Protein AF-A0AAV1FAH3-F1 (afdb_monomer)

pLDDT: mean 78.97, std 14.09, range [37.19, 95.19]

Secondary structure (DSSP, 8-state):
---EEEEEETTEEEEEEEEEEEETTEEEEEEEEGGGGGS---TT--EEEES-EEEEETTEEEEE--TT-EEEEPPEEEEEEEEEEEES-S------S-TTEEEEEETTS-EEEEEHHHHGGGHHHHTTSSSEEEEEEEETTEEEEEEE-

Structure (mmCIF, N/CA/C/O backbone):
data_AF-A0AAV1FAH3-F1
#
_entry.id   AF-A0AAV1FAH3-F1
#
loop_
_atom_site.group_PDB
_atom_site.id
_atom_site.type_symbol
_atom_site.label_atom_id
_atom_site.label_alt_id
_atom_site.label_comp_id
_atom_site.label_asym_id
_atom_site.label_entity_id
_atom_site.label_seq_id
_atom_site.pdbx_PDB_ins_code
_atom_site.Cartn_x
_atom_site.Cartn_y
_atom_site.Cartn_z
_atom_site.occupancy
_atom_site.B_iso_or_equiv
_atom_site.auth_seq_id
_atom_site.auth_comp_id
_atom_site.auth_asym_id
_atom_site.auth_atom_id
_atom_site.pdbx_PDB_model_num
ATOM 1 N N . MET A 1 1 ? 2.483 -10.775 0.126 1.00 41.34 1 MET A N 1
ATOM 2 C CA . MET A 1 1 ? 3.919 -10.455 0.291 1.00 41.34 1 MET A CA 1
ATOM 3 C C . MET A 1 1 ? 4.442 -9.840 -1.003 1.00 41.34 1 MET A C 1
ATOM 5 O O . MET A 1 1 ? 4.301 -10.469 -2.042 1.00 41.34 1 MET A O 1
ATOM 9 N N . SER A 1 2 ? 4.983 -8.617 -0.972 1.00 58.22 2 SER A N 1
ATOM 10 C CA . SER A 1 2 ? 5.732 -8.039 -2.103 1.00 58.22 2 SER A CA 1
ATOM 11 C C . SER A 1 2 ? 7.213 -8.097 -1.748 1.00 58.22 2 SER A C 1
ATOM 13 O O . SER A 1 2 ? 7.618 -7.494 -0.758 1.00 58.22 2 SER A O 1
ATOM 15 N N . ALA A 1 3 ? 7.989 -8.856 -2.519 1.00 75.75 3 ALA A N 1
ATOM 16 C CA . ALA A 1 3 ? 9.421 -9.036 -2.313 1.00 75.75 3 ALA A CA 1
ATOM 17 C C . ALA A 1 3 ? 10.216 -8.298 -3.397 1.00 75.75 3 ALA A C 1
ATOM 19 O O . ALA A 1 3 ? 9.773 -8.192 -4.545 1.00 75.75 3 ALA A O 1
ATOM 20 N N . VAL A 1 4 ? 11.398 -7.802 -3.028 1.00 79.88 4 VAL A N 1
ATOM 21 C CA . VAL A 1 4 ? 12.367 -7.255 -3.982 1.00 79.88 4 VAL A CA 1
ATOM 22 C C . VAL A 1 4 ? 13.144 -8.420 -4.585 1.00 79.88 4 VAL A C 1
ATOM 24 O O . VAL A 1 4 ? 13.803 -9.177 -3.878 1.00 79.88 4 VAL A O 1
ATOM 27 N N . ILE A 1 5 ? 13.054 -8.568 -5.900 1.00 84.12 5 ILE A N 1
ATOM 28 C CA . ILE A 1 5 ? 13.703 -9.622 -6.675 1.00 84.12 5 ILE A CA 1
ATOM 29 C C . ILE A 1 5 ? 14.929 -9.020 -7.358 1.00 84.12 5 ILE A C 1
ATOM 31 O O . ILE A 1 5 ? 14.850 -7.944 -7.948 1.00 84.12 5 ILE A O 1
ATOM 35 N N . LYS A 1 6 ? 16.069 -9.714 -7.322 1.00 81.12 6 LYS A N 1
ATOM 36 C CA . LYS A 1 6 ? 17.228 -9.357 -8.151 1.00 81.12 6 LYS A CA 1
ATOM 37 C C . LYS A 1 6 ? 17.033 -9.926 -9.556 1.00 81.12 6 LYS A C 1
ATOM 39 O O . LYS A 1 6 ? 16.970 -11.138 -9.731 1.00 81.12 6 LYS A O 1
ATOM 44 N N . MET A 1 7 ? 16.947 -9.053 -10.548 1.00 79.50 7 MET A N 1
ATOM 45 C CA . MET A 1 7 ? 16.839 -9.388 -11.967 1.00 79.50 7 MET A CA 1
ATOM 46 C C . MET A 1 7 ? 18.168 -9.112 -12.660 1.00 79.50 7 MET A C 1
ATOM 48 O O . MET A 1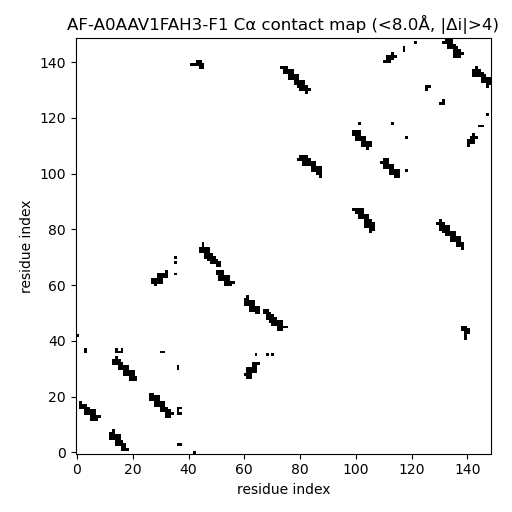 7 ? 18.656 -7.989 -12.617 1.00 79.50 7 MET A O 1
ATOM 52 N N . VAL A 1 8 ? 18.752 -10.107 -13.327 1.00 79.31 8 VAL A N 1
ATOM 53 C CA . VAL A 1 8 ? 19.983 -9.905 -14.104 1.00 79.31 8 VAL A CA 1
ATOM 54 C C . VAL A 1 8 ? 19.616 -9.497 -15.525 1.00 79.31 8 V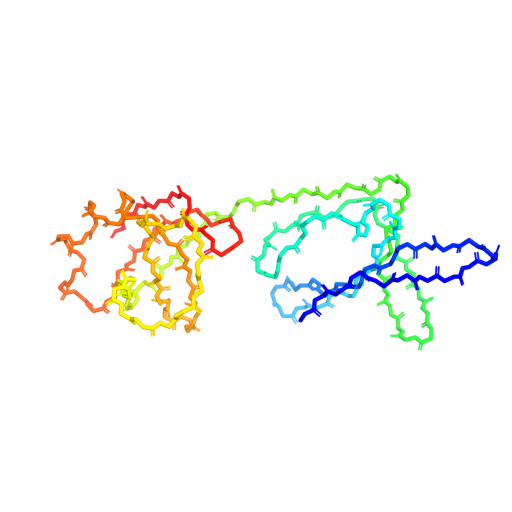AL A C 1
ATOM 56 O O . VAL A 1 8 ? 19.010 -10.272 -16.262 1.00 79.31 8 VAL A O 1
ATOM 59 N N . LEU A 1 9 ? 19.997 -8.287 -15.926 1.00 73.44 9 LEU A N 1
ATOM 60 C CA . LEU A 1 9 ? 19.834 -7.792 -17.288 1.00 73.44 9 LEU A CA 1
ATOM 61 C C . LEU A 1 9 ? 21.205 -7.385 -17.829 1.00 73.44 9 LEU A C 1
ATOM 63 O O . LEU A 1 9 ? 21.894 -6.572 -17.226 1.00 73.44 9 LEU A O 1
ATOM 67 N N . ARG A 1 10 ? 21.613 -7.948 -18.974 1.00 73.31 10 ARG A N 1
ATOM 68 C CA . ARG A 1 10 ? 22.883 -7.605 -19.653 1.00 73.31 10 ARG A CA 1
ATOM 69 C C . ARG A 1 10 ? 24.109 -7.597 -18.715 1.00 73.31 10 ARG A C 1
ATOM 71 O O . ARG A 1 10 ? 24.940 -6.704 -18.799 1.00 73.31 10 ARG A O 1
ATOM 78 N N . LYS A 1 11 ? 24.231 -8.628 -17.867 1.00 78.12 11 LYS A N 1
ATOM 79 C CA . LYS A 1 11 ? 25.306 -8.825 -16.865 1.00 78.12 11 LYS A CA 1
ATOM 80 C C . LYS A 1 11 ? 25.255 -7.904 -15.638 1.00 78.12 11 LYS A C 1
ATOM 82 O O . LYS A 1 11 ? 26.120 -8.020 -14.778 1.00 78.12 11 LYS A O 1
ATOM 87 N N . GLU A 1 12 ? 24.238 -7.059 -15.511 1.00 81.88 12 GLU A N 1
ATOM 88 C CA . GLU A 1 12 ? 24.035 -6.199 -14.344 1.00 81.88 12 GLU A CA 1
ATOM 89 C C . GLU A 1 12 ? 22.825 -6.691 -13.537 1.00 81.88 12 GLU A C 1
ATOM 91 O O . GLU A 1 12 ? 21.760 -6.965 -14.096 1.00 81.88 12 GLU A O 1
ATOM 96 N N . ALA A 1 13 ? 22.980 -6.840 -12.220 1.00 83.38 13 ALA A N 1
ATOM 97 C CA . ALA A 1 13 ? 21.886 -7.233 -11.336 1.00 83.38 13 ALA A CA 1
ATOM 98 C C . ALA A 1 13 ? 21.117 -5.991 -10.870 1.00 83.38 13 ALA A C 1
ATOM 100 O O . ALA A 1 13 ? 21.676 -5.112 -10.220 1.00 83.38 13 ALA A O 1
ATOM 101 N N . MET A 1 14 ? 19.825 -5.945 -11.178 1.00 87.44 14 MET A N 1
ATOM 102 C CA . MET A 1 14 ? 18.926 -4.836 -10.883 1.00 87.44 14 MET A CA 1
ATOM 103 C C . MET A 1 14 ? 17.821 -5.274 -9.933 1.00 87.44 14 MET A C 1
ATOM 105 O O . MET A 1 14 ? 17.183 -6.298 -10.184 1.00 87.44 14 MET A O 1
ATOM 109 N N . PRO A 1 15 ? 17.532 -4.518 -8.866 1.00 91.06 15 PRO A N 1
ATOM 110 C CA . PRO A 1 15 ? 16.377 -4.808 -8.040 1.00 91.06 15 PRO A CA 1
ATOM 111 C C . PRO A 1 15 ? 15.092 -4.475 -8.812 1.00 91.06 15 PRO A C 1
ATOM 113 O O . PRO A 1 15 ? 14.991 -3.463 -9.512 1.00 91.06 15 PRO A O 1
ATOM 116 N N . LEU A 1 16 ? 14.114 -5.360 -8.678 1.00 90.94 16 LEU A N 1
ATOM 117 C CA . LEU A 1 16 ? 12.775 -5.258 -9.230 1.00 90.94 16 LEU A CA 1
ATOM 118 C C . LEU A 1 16 ? 11.783 -5.596 -8.124 1.00 90.94 16 LEU A C 1
ATOM 120 O O . LEU A 1 16 ? 11.852 -6.667 -7.525 1.00 90.94 16 LEU A O 1
ATOM 124 N N . ARG A 1 17 ? 10.809 -4.725 -7.894 1.00 91.94 17 ARG A N 1
ATOM 125 C CA . ARG A 1 17 ? 9.700 -4.975 -6.978 1.00 91.94 17 ARG A CA 1
ATOM 126 C C . ARG A 1 17 ? 8.388 -4.875 -7.735 1.00 91.94 17 ARG A C 1
ATOM 128 O O . ARG A 1 17 ? 8.112 -3.867 -8.378 1.00 91.94 17 ARG A O 1
ATOM 135 N N . LYS A 1 18 ? 7.571 -5.923 -7.652 1.00 91.12 18 LYS A N 1
ATOM 136 C CA . LYS A 1 18 ? 6.218 -5.928 -8.219 1.00 91.12 18 LYS A CA 1
ATOM 137 C C . LYS A 1 18 ? 5.200 -5.623 -7.127 1.00 91.12 18 LYS A C 1
ATOM 139 O O . LYS A 1 18 ? 5.281 -6.164 -6.019 1.00 91.12 18 LYS A O 1
ATOM 144 N N . LEU A 1 19 ? 4.261 -4.748 -7.454 1.00 90.88 19 LEU A N 1
ATOM 145 C CA . LEU A 1 19 ? 3.193 -4.288 -6.579 1.00 90.88 19 LEU A CA 1
ATOM 146 C C . LEU A 1 19 ? 1.859 -4.369 -7.313 1.00 90.88 19 LEU A C 1
ATOM 148 O O . LEU A 1 19 ? 1.796 -4.246 -8.539 1.00 90.88 19 LEU A O 1
ATOM 152 N N . LEU A 1 20 ? 0.798 -4.559 -6.540 1.00 90.81 20 LEU A N 1
ATOM 153 C CA . LEU A 1 20 ? -0.568 -4.376 -6.996 1.00 90.81 20 LEU A CA 1
ATOM 154 C C . LEU A 1 20 ? -1.113 -3.167 -6.247 1.00 90.81 20 LEU A C 1
ATOM 156 O O . LEU A 1 20 ? -1.149 -3.182 -5.018 1.00 90.81 20 LEU A O 1
ATOM 160 N N . LEU A 1 21 ? -1.460 -2.116 -6.981 1.00 90.75 21 LEU A N 1
ATOM 161 C CA . LEU A 1 21 ? -2.204 -0.999 -6.420 1.00 90.75 21 LEU A CA 1
ATOM 162 C C . LEU A 1 21 ? -3.683 -1.253 -6.648 1.00 90.75 21 LEU A C 1
ATOM 164 O O . LEU A 1 21 ? -4.076 -1.623 -7.755 1.00 90.75 21 LEU A O 1
ATOM 168 N N . GLN A 1 22 ? -4.472 -1.037 -5.608 1.00 90.25 22 GLN A N 1
ATOM 169 C CA . GLN A 1 22 ? -5.918 -1.107 -5.676 1.00 90.25 22 GLN A CA 1
ATOM 170 C C . GLN A 1 22 ? -6.483 0.290 -5.448 1.00 90.25 22 GLN A C 1
ATOM 172 O O . GLN A 1 22 ? -6.063 0.991 -4.529 1.00 90.25 22 GLN A O 1
ATOM 177 N N . GLN A 1 23 ? -7.431 0.675 -6.293 1.00 87.12 23 GLN A N 1
ATOM 178 C CA . GLN A 1 23 ? -8.269 1.845 -6.090 1.00 87.12 23 GLN A CA 1
ATOM 179 C C . GLN A 1 23 ? -9.707 1.435 -6.401 1.00 87.12 23 GLN A C 1
ATOM 181 O O . GLN A 1 23 ? -9.993 0.947 -7.497 1.00 87.12 23 GLN A O 1
ATOM 186 N N . ASP A 1 24 ? -10.590 1.585 -5.417 1.00 87.00 24 ASP A N 1
ATOM 187 C CA . ASP A 1 24 ? -11.967 1.092 -5.461 1.00 87.00 24 ASP A CA 1
ATOM 188 C C . ASP A 1 24 ? -12.013 -0.416 -5.804 1.00 87.00 24 ASP A C 1
ATOM 190 O O . ASP A 1 24 ? -11.472 -1.252 -5.073 1.00 87.00 24 ASP A O 1
ATOM 194 N N . GLN A 1 25 ? -12.619 -0.775 -6.941 1.00 86.94 25 GLN A N 1
ATOM 195 C CA . GLN A 1 25 ? -12.688 -2.148 -7.466 1.00 86.94 25 GLN A CA 1
ATOM 196 C C . GLN A 1 25 ? -11.647 -2.435 -8.561 1.00 86.94 25 GLN A C 1
ATOM 198 O O . GLN A 1 25 ? -11.627 -3.523 -9.141 1.00 86.94 25 GLN A O 1
ATOM 203 N N . SER A 1 26 ? -10.785 -1.466 -8.872 1.00 85.75 26 SER A N 1
ATOM 204 C CA . SER A 1 26 ? -9.791 -1.574 -9.937 1.00 85.75 26 SER A CA 1
ATOM 205 C C . SER A 1 26 ? -8.411 -1.903 -9.385 1.00 85.75 26 SER A C 1
ATOM 207 O O . SER A 1 26 ? -7.967 -1.345 -8.384 1.00 85.75 26 SER A O 1
ATOM 209 N N . ASN A 1 27 ? -7.701 -2.781 -10.093 1.00 90.12 27 ASN A N 1
ATOM 210 C CA . ASN A 1 27 ? -6.347 -3.198 -9.750 1.00 90.12 27 ASN A CA 1
ATOM 211 C C . ASN A 1 27 ? -5.366 -2.826 -10.862 1.00 90.12 27 ASN A C 1
ATO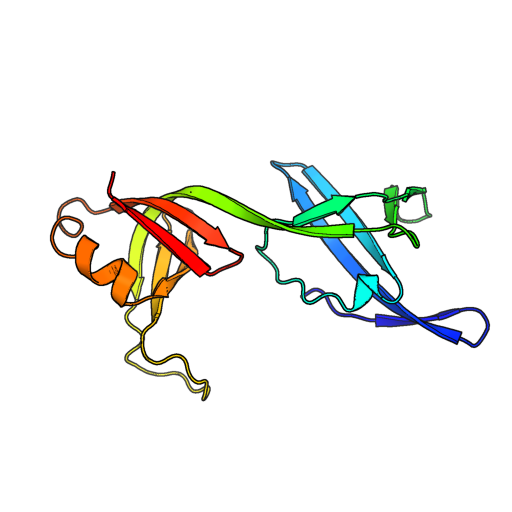M 213 O O . ASN A 1 27 ? -5.617 -3.085 -12.041 1.00 90.12 27 ASN A O 1
ATOM 217 N N . LEU A 1 28 ? -4.211 -2.286 -10.483 1.00 90.31 28 LEU A N 1
ATOM 218 C CA . LEU A 1 28 ? -3.142 -1.897 -11.394 1.00 90.31 28 LEU A CA 1
ATOM 219 C C . LEU A 1 28 ? -1.832 -2.584 -11.006 1.00 90.31 28 LEU A C 1
ATOM 221 O O . LEU A 1 28 ? -1.331 -2.441 -9.890 1.00 90.31 28 LEU A O 1
ATOM 225 N N . LYS A 1 29 ? -1.246 -3.316 -11.957 1.00 92.38 29 LYS A N 1
ATOM 226 C CA . LYS A 1 29 ? 0.071 -3.941 -11.793 1.00 92.38 29 LYS A CA 1
ATOM 227 C C . LYS A 1 29 ? 1.167 -2.898 -11.984 1.00 92.38 29 LYS A C 1
ATOM 229 O O . LYS A 1 29 ? 1.265 -2.285 -13.049 1.00 92.38 29 LYS A O 1
ATOM 234 N N . VAL A 1 30 ? 2.023 -2.756 -10.979 1.00 93.00 30 VAL A N 1
ATOM 235 C CA . VAL A 1 30 ? 3.144 -1.815 -10.977 1.00 93.00 30 VAL A CA 1
ATOM 236 C C . VAL A 1 30 ? 4.468 -2.559 -10.820 1.00 93.00 30 VAL A C 1
ATOM 238 O O . VAL A 1 30 ? 4.593 -3.453 -9.984 1.00 93.00 30 VAL A O 1
ATOM 241 N N . SER A 1 31 ? 5.471 -2.177 -11.609 1.00 93.06 31 SER A N 1
ATOM 242 C CA . SER A 1 31 ? 6.850 -2.655 -11.466 1.00 93.06 31 SER A CA 1
ATOM 243 C C . SER A 1 31 ? 7.781 -1.496 -11.129 1.00 93.06 31 SER A C 1
ATOM 245 O O . SER A 1 31 ? 7.955 -0.581 -11.933 1.00 93.06 31 SER A O 1
ATOM 247 N N . LEU A 1 32 ? 8.402 -1.556 -9.957 1.00 92.94 32 LEU A N 1
ATOM 248 C CA . LEU A 1 32 ? 9.425 -0.618 -9.512 1.00 92.94 32 LEU A CA 1
ATOM 249 C C . LEU A 1 32 ? 10.806 -1.217 -9.769 1.00 92.94 32 LEU A C 1
ATOM 251 O O . LEU A 1 32 ? 11.061 -2.362 -9.402 1.00 92.94 32 LEU A O 1
ATOM 255 N N . TRP A 1 33 ? 11.691 -0.451 -10.389 1.00 91.94 33 TRP A N 1
ATOM 256 C CA . TRP A 1 33 ? 13.053 -0.853 -10.736 1.00 91.94 33 TRP A CA 1
ATOM 257 C C . TRP A 1 33 ? 14.077 -0.039 -9.947 1.00 91.94 33 TRP A C 1
ATOM 259 O O . TRP A 1 33 ? 13.796 1.098 -9.569 1.00 91.94 33 TRP A O 1
ATOM 269 N N . ARG A 1 34 ? 15.276 -0.604 -9.759 1.00 90.38 34 ARG A N 1
ATOM 270 C CA . ARG A 1 34 ? 16.450 0.099 -9.209 1.00 90.38 34 ARG A CA 1
ATOM 271 C C . ARG A 1 34 ? 16.135 0.753 -7.853 1.00 90.38 34 ARG A C 1
ATOM 273 O O . ARG A 1 34 ? 15.643 0.075 -6.953 1.00 90.38 34 ARG A O 1
ATOM 280 N N . GLU A 1 35 ? 16.404 2.041 -7.700 1.00 89.44 35 GLU A N 1
ATOM 281 C CA . GLU A 1 35 ? 16.148 2.829 -6.494 1.00 89.44 35 GLU A CA 1
ATOM 282 C C . GLU A 1 35 ? 14.679 2.792 -6.057 1.00 89.44 35 GLU A C 1
ATOM 284 O O . GLU A 1 35 ? 14.387 2.600 -4.881 1.00 89.44 35 GLU A O 1
ATOM 289 N N . SER A 1 36 ? 13.740 2.836 -7.006 1.00 89.38 36 SER A N 1
ATOM 290 C CA . SER A 1 36 ? 12.310 2.771 -6.682 1.00 89.38 36 SER A CA 1
ATOM 291 C C . SER A 1 36 ? 11.915 1.412 -6.090 1.00 89.38 36 SER A C 1
ATOM 293 O O . SER A 1 36 ? 10.939 1.312 -5.352 1.00 89.38 36 SER A O 1
ATOM 295 N N . ALA A 1 37 ? 12.643 0.337 -6.417 1.00 90.06 37 ALA A N 1
ATOM 296 C CA . ALA A 1 37 ? 12.321 -1.011 -5.953 1.00 90.06 37 ALA A CA 1
ATOM 297 C C . ALA A 1 37 ? 12.605 -1.219 -4.459 1.00 90.06 37 ALA A C 1
ATOM 299 O O . ALA A 1 37 ? 11.977 -2.080 -3.841 1.00 90.06 37 ALA A O 1
ATOM 300 N N . VAL A 1 38 ? 13.549 -0.463 -3.895 1.00 90.00 38 VAL A N 1
ATOM 301 C CA . VAL A 1 38 ? 14.010 -0.619 -2.506 1.00 90.00 38 VAL A CA 1
ATOM 302 C C . VAL A 1 38 ? 13.313 0.325 -1.524 1.00 90.00 38 VAL A C 1
ATOM 304 O O . VAL A 1 38 ? 13.542 0.218 -0.323 1.00 90.00 38 VAL A O 1
ATOM 307 N N . GLU A 1 39 ? 12.421 1.191 -2.010 1.00 89.75 39 GLU A N 1
ATOM 308 C CA . GLU A 1 39 ? 11.586 2.047 -1.166 1.00 89.75 39 GLU A CA 1
ATOM 309 C C . GLU A 1 39 ? 10.775 1.211 -0.152 1.00 89.75 39 GLU A C 1
ATOM 311 O O . GLU A 1 39 ? 10.158 0.198 -0.532 1.00 89.75 39 GLU A O 1
ATOM 316 N N . PRO A 1 40 ? 10.748 1.596 1.142 1.00 86.75 40 PRO A N 1
ATOM 317 C CA . PRO A 1 40 ? 10.121 0.817 2.201 1.00 86.75 40 PRO A CA 1
ATOM 318 C C . PRO A 1 40 ? 8.597 0.965 2.152 1.00 86.75 40 PRO A C 1
ATOM 320 O O . PRO A 1 40 ? 8.002 1.703 2.930 1.00 86.75 40 PRO A O 1
ATOM 323 N N . LEU A 1 41 ? 7.959 0.268 1.215 1.00 86.44 41 LEU A N 1
ATOM 324 C CA . LEU A 1 41 ? 6.503 0.203 1.071 1.00 86.44 41 LEU A CA 1
ATOM 325 C C . LEU A 1 41 ? 5.906 -0.980 1.835 1.00 86.44 41 LEU A C 1
ATOM 327 O O . LEU A 1 41 ? 6.425 -2.100 1.741 1.00 86.44 41 LEU A O 1
ATOM 331 N N . ILE A 1 42 ? 4.793 -0.750 2.527 1.00 83.81 42 ILE A N 1
ATOM 332 C CA . ILE A 1 42 ? 4.057 -1.759 3.300 1.00 83.81 42 ILE A CA 1
ATOM 333 C C . ILE A 1 42 ? 2.653 -1.934 2.704 1.00 83.81 42 ILE A C 1
ATOM 335 O O . ILE A 1 42 ? 2.048 -0.996 2.193 1.00 83.81 42 ILE A O 1
ATOM 339 N N . VAL A 1 43 ? 2.128 -3.162 2.740 1.00 83.00 43 VAL A N 1
ATOM 340 C CA . VAL A 1 43 ? 0.750 -3.439 2.303 1.00 83.00 43 VAL A CA 1
ATOM 341 C C . VAL A 1 43 ? -0.232 -2.698 3.213 1.00 83.00 43 VAL A C 1
ATOM 343 O O . VAL A 1 43 ? -0.106 -2.770 4.434 1.00 83.00 43 VAL A O 1
ATOM 346 N N . GLY A 1 44 ? -1.201 -2.009 2.609 1.00 80.00 44 GLY A N 1
ATOM 347 C CA . GLY A 1 44 ? -2.161 -1.150 3.310 1.00 80.00 44 GLY A CA 1
ATOM 348 C C . GLY A 1 44 ? -1.739 0.321 3.389 1.00 80.00 44 GLY A C 1
ATOM 349 O O . GLY A 1 44 ? -2.524 1.157 3.818 1.00 80.00 44 GLY A O 1
ATOM 350 N N . GLU A 1 45 ? -0.526 0.684 2.954 1.00 83.44 45 GLU A N 1
ATOM 351 C CA . GLU A 1 45 ? -0.165 2.097 2.803 1.00 83.44 45 GLU A CA 1
ATOM 352 C C . GLU A 1 45 ? -0.859 2.719 1.589 1.00 83.44 45 GLU A C 1
ATOM 354 O O . GLU A 1 45 ? -0.810 2.185 0.480 1.00 83.44 45 GLU A O 1
ATOM 359 N N . THR A 1 46 ? -1.447 3.901 1.787 1.00 87.12 46 THR A N 1
ATOM 360 C CA . THR A 1 46 ? -1.872 4.747 0.671 1.00 87.12 46 THR A CA 1
ATOM 361 C C . THR A 1 46 ? -0.652 5.454 0.105 1.00 87.12 46 THR A C 1
ATOM 363 O O . THR A 1 46 ? 0.081 6.139 0.825 1.00 87.12 46 THR A O 1
ATOM 366 N N . VAL A 1 47 ? -0.420 5.292 -1.193 1.00 90.69 47 VAL A N 1
ATOM 367 C CA . VAL A 1 47 ? 0.732 5.877 -1.877 1.00 90.69 47 VAL A CA 1
ATOM 368 C C . VAL A 1 47 ? 0.318 6.545 -3.172 1.00 90.69 47 VAL A C 1
ATOM 370 O O . VAL A 1 47 ? -0.552 6.062 -3.894 1.00 90.69 47 VAL A O 1
ATOM 373 N N . ARG A 1 48 ? 1.001 7.637 -3.500 1.00 91.94 48 ARG A N 1
ATOM 374 C CA . ARG A 1 48 ? 0.908 8.311 -4.787 1.00 91.94 48 ARG A CA 1
ATOM 375 C C . ARG A 1 48 ? 2.190 8.062 -5.568 1.00 91.94 48 ARG A C 1
ATOM 377 O O . ARG A 1 48 ? 3.278 8.434 -5.134 1.00 91.94 48 ARG A O 1
ATOM 384 N N . LEU A 1 49 ? 2.045 7.444 -6.736 1.00 92.94 49 LEU A N 1
ATOM 385 C CA . LEU A 1 49 ? 3.134 7.238 -7.687 1.00 92.94 49 LEU A CA 1
ATOM 386 C C . LEU A 1 49 ? 2.991 8.227 -8.844 1.00 92.94 49 LEU A C 1
ATOM 388 O O . LEU A 1 49 ? 1.911 8.354 -9.420 1.00 92.94 49 LEU A O 1
ATOM 392 N N . THR A 1 50 ? 4.072 8.911 -9.213 1.00 94.19 50 THR A N 1
ATOM 393 C CA . THR A 1 50 ? 4.080 9.847 -10.353 1.00 94.19 50 THR A CA 1
ATOM 394 C C . THR A 1 50 ? 5.211 9.542 -11.330 1.00 94.19 50 THR A C 1
ATOM 396 O O . THR A 1 50 ? 6.149 8.822 -10.994 1.00 94.19 50 THR A O 1
ATOM 399 N N . HIS A 1 51 ? 5.115 10.088 -12.549 1.00 95.19 51 HIS A N 1
ATOM 400 C CA . HIS A 1 51 ? 6.099 9.893 -13.627 1.00 95.19 51 HIS A CA 1
ATOM 401 C C . HIS A 1 51 ? 6.330 8.412 -13.956 1.00 95.19 51 HIS A C 1
ATOM 403 O O . HIS A 1 51 ? 7.456 7.939 -14.121 1.00 95.19 51 HIS A O 1
ATOM 409 N N . MET A 1 52 ? 5.233 7.663 -14.015 1.00 94.25 52 MET A N 1
ATOM 410 C CA . MET A 1 52 ? 5.237 6.249 -14.357 1.00 94.25 52 MET A CA 1
ATOM 411 C C . MET A 1 52 ? 4.969 6.066 -15.850 1.00 94.25 52 MET A C 1
ATOM 413 O O . MET A 1 52 ? 4.233 6.849 -16.454 1.00 94.25 52 MET A O 1
ATOM 417 N N . LYS A 1 53 ? 5.521 5.011 -16.450 1.00 94.38 53 LYS A N 1
ATOM 418 C CA . LYS A 1 53 ? 5.308 4.701 -17.866 1.00 94.38 53 LYS A CA 1
ATOM 419 C C . LYS A 1 53 ? 4.427 3.473 -18.027 1.00 94.38 53 LYS A C 1
ATOM 421 O O . LYS A 1 53 ? 4.737 2.404 -17.507 1.00 94.38 53 LYS A O 1
ATOM 426 N N . LEU A 1 54 ? 3.356 3.617 -18.799 1.00 93.06 54 LEU A N 1
ATOM 427 C CA . LEU A 1 54 ? 2.519 2.497 -19.203 1.00 93.06 54 LEU A CA 1
ATOM 428 C C . LEU A 1 54 ? 3.272 1.618 -20.207 1.00 93.06 54 LEU A C 1
ATOM 430 O O . LEU A 1 54 ? 3.814 2.115 -21.196 1.00 93.06 54 LEU A O 1
ATOM 434 N N . GLN A 1 55 ? 3.298 0.314 -19.964 1.00 90.50 55 GLN A N 1
ATOM 435 C CA . GLN A 1 55 ? 3.930 -0.659 -20.840 1.00 90.50 55 GLN A CA 1
ATOM 436 C C . GLN A 1 55 ? 3.037 -1.891 -20.985 1.00 90.50 55 GLN A C 1
ATOM 438 O O . GLN A 1 55 ? 2.618 -2.502 -20.004 1.00 90.50 55 GLN A O 1
ATOM 443 N N . LYS A 1 56 ? 2.773 -2.285 -22.230 1.00 87.69 56 LYS A N 1
ATOM 444 C CA . LYS A 1 56 ? 2.131 -3.561 -22.540 1.00 87.69 56 LYS A CA 1
ATOM 445 C C . LYS A 1 56 ? 3.213 -4.626 -22.705 1.00 87.69 56 LYS A C 1
ATOM 447 O O . LYS A 1 56 ? 4.188 -4.400 -23.419 1.00 87.69 56 LYS A O 1
ATOM 452 N N . ASN A 1 57 ? 3.057 -5.760 -22.037 1.00 81.12 57 ASN A N 1
ATOM 453 C CA . ASN A 1 57 ? 3.885 -6.946 -22.237 1.00 81.12 57 ASN A CA 1
ATOM 454 C C . ASN A 1 57 ? 2.997 -8.177 -22.485 1.00 81.12 57 ASN A C 1
ATOM 456 O O . ASN A 1 57 ? 1.771 -8.072 -22.528 1.00 81.12 57 ASN A O 1
ATOM 460 N N . GLU A 1 58 ? 3.622 -9.343 -22.642 1.00 78.38 58 GLU A N 1
ATOM 461 C CA . GLU A 1 58 ? 2.938 -10.630 -22.852 1.00 78.38 58 GLU A CA 1
ATOM 462 C C . GLU A 1 58 ? 1.959 -10.992 -21.718 1.00 78.38 58 GLU A C 1
ATOM 464 O O . GLU A 1 58 ? 1.022 -11.753 -21.924 1.00 78.38 58 GLU A O 1
ATOM 469 N N . TYR A 1 59 ? 2.126 -10.393 -20.535 1.00 74.94 59 TYR A N 1
ATOM 470 C CA . TYR A 1 59 ? 1.312 -10.620 -19.336 1.00 74.94 59 TYR A CA 1
ATOM 471 C C . TYR A 1 59 ? 0.261 -9.520 -19.099 1.00 74.94 59 TYR A C 1
ATOM 473 O O . TYR A 1 59 ? -0.347 -9.452 -18.021 1.00 74.94 59 TYR A O 1
ATOM 481 N N . GLY A 1 60 ? 0.053 -8.655 -20.096 1.00 83.31 60 GLY A N 1
ATOM 482 C CA . GLY A 1 60 ? -0.952 -7.601 -20.103 1.00 83.31 60 GLY A CA 1
ATOM 483 C C . GLY A 1 60 ? -0.385 -6.197 -19.899 1.00 83.31 60 GLY A C 1
ATOM 484 O O . GLY A 1 60 ? 0.759 -5.884 -20.232 1.00 83.31 60 GLY A O 1
ATOM 485 N N . LEU A 1 61 ? -1.244 -5.310 -19.404 1.00 87.88 61 LEU A N 1
ATOM 486 C CA . LEU A 1 61 ? -0.907 -3.915 -19.161 1.00 87.88 61 LEU A CA 1
ATOM 487 C C . LEU A 1 61 ? -0.260 -3.771 -17.780 1.00 87.88 61 LEU A C 1
ATOM 489 O O . LEU A 1 61 ? -0.828 -4.200 -16.775 1.00 87.88 61 LEU A O 1
ATOM 493 N N . GLN A 1 62 ? 0.923 -3.168 -17.729 1.00 91.75 62 GLN A N 1
ATOM 494 C CA . GLN A 1 62 ? 1.620 -2.861 -16.484 1.00 91.75 62 GLN A CA 1
ATOM 495 C C . GLN A 1 62 ? 2.185 -1.445 -16.516 1.00 91.75 62 GLN A C 1
ATOM 497 O O . GLN A 1 62 ? 2.441 -0.875 -17.577 1.00 91.75 62 GLN A O 1
ATOM 502 N N . VAL A 1 63 ? 2.398 -0.877 -15.339 1.00 93.69 63 VAL A N 1
ATOM 503 C CA . VAL A 1 63 ? 2.957 0.461 -15.182 1.00 93.69 63 VAL A CA 1
ATOM 504 C C . VAL A 1 63 ? 4.334 0.343 -14.542 1.00 93.69 63 VAL A C 1
ATOM 506 O O . VAL A 1 63 ? 4.490 -0.230 -13.467 1.00 93.69 63 VAL A O 1
ATOM 509 N N . ASN A 1 64 ? 5.351 0.861 -15.218 1.00 94.44 64 ASN A N 1
ATOM 510 C CA . ASN A 1 64 ? 6.742 0.724 -14.813 1.00 94.44 64 ASN A CA 1
ATOM 511 C C . ASN A 1 64 ? 7.274 2.046 -14.267 1.00 94.44 64 ASN A C 1
ATOM 513 O O . ASN A 1 64 ? 6.950 3.116 -14.796 1.00 94.44 64 ASN A O 1
ATOM 517 N N . SER A 1 65 ? 8.105 1.970 -13.227 1.00 93.44 65 SER A N 1
ATOM 518 C CA . SER A 1 65 ? 8.858 3.133 -12.773 1.00 93.44 65 SER A CA 1
ATOM 519 C C . SER A 1 65 ? 9.813 3.606 -13.868 1.00 93.44 65 SER A C 1
ATOM 521 O O . SER A 1 65 ? 10.287 2.837 -14.711 1.00 93.44 65 SER A O 1
ATOM 523 N N . THR A 1 66 ? 10.078 4.900 -13.858 1.00 93.06 66 THR A N 1
ATOM 524 C CA . THR A 1 66 ? 11.073 5.568 -14.687 1.00 93.06 66 THR A CA 1
ATOM 525 C C . THR A 1 66 ? 12.126 6.190 -13.778 1.00 93.06 66 THR A C 1
ATOM 527 O O . THR A 1 66 ? 11.956 6.235 -12.564 1.00 93.06 66 THR A O 1
ATOM 530 N N . HIS A 1 67 ? 13.191 6.731 -14.367 1.00 90.06 67 HIS A N 1
ATOM 531 C CA . HIS A 1 67 ? 14.203 7.488 -13.625 1.00 90.06 67 HIS A CA 1
ATOM 532 C C . HIS A 1 67 ? 13.623 8.706 -12.874 1.00 90.06 67 HIS A C 1
ATOM 534 O O . HIS A 1 67 ? 14.228 9.211 -11.937 1.00 90.06 67 HIS A O 1
ATOM 540 N N . TYR A 1 68 ? 12.454 9.208 -13.284 1.00 91.56 68 TYR A N 1
ATOM 541 C CA . TYR A 1 68 ? 11.814 10.376 -12.671 1.00 91.56 68 TYR A CA 1
ATOM 542 C C . TYR A 1 68 ? 10.685 10.000 -11.710 1.00 91.56 68 TYR A C 1
ATOM 544 O O . TYR A 1 68 ? 9.959 10.883 -11.248 1.00 91.56 68 TYR A O 1
ATOM 552 N N . THR A 1 69 ? 10.496 8.705 -11.438 1.00 93.06 69 THR A N 1
ATOM 553 C CA . THR A 1 69 ? 9.422 8.246 -10.563 1.00 93.06 69 THR A CA 1
ATOM 554 C C . THR A 1 69 ? 9.567 8.837 -9.169 1.00 93.06 69 THR A C 1
ATOM 556 O O . THR A 1 69 ? 10.633 8.788 -8.565 1.00 93.06 69 THR A O 1
ATOM 559 N N . LYS A 1 70 ? 8.459 9.373 -8.650 1.00 93.44 70 LYS A N 1
ATOM 560 C CA . LYS A 1 70 ? 8.350 9.809 -7.255 1.00 93.44 70 LYS A CA 1
ATOM 561 C C . LYS A 1 70 ? 7.285 8.987 -6.550 1.00 93.44 70 LYS A C 1
ATOM 563 O O . LYS A 1 70 ? 6.214 8.756 -7.120 1.00 93.44 70 LYS A O 1
ATOM 568 N N . ILE A 1 71 ? 7.599 8.577 -5.326 1.00 93.06 71 ILE A N 1
ATOM 569 C CA . ILE A 1 71 ? 6.736 7.791 -4.446 1.00 93.06 71 ILE A CA 1
ATOM 570 C C . ILE A 1 71 ? 6.440 8.638 -3.210 1.00 93.06 71 ILE A C 1
ATOM 572 O O . ILE A 1 71 ? 7.342 8.950 -2.439 1.00 93.06 71 ILE A O 1
ATOM 576 N N . GLU A 1 72 ? 5.183 9.023 -3.024 1.00 91.69 72 GLU A N 1
ATOM 577 C CA . GLU A 1 72 ? 4.734 9.821 -1.880 1.00 91.69 72 GLU A CA 1
ATOM 578 C C . GLU A 1 72 ? 3.785 8.982 -1.023 1.00 91.69 72 GLU A C 1
ATOM 580 O O . GLU A 1 72 ? 2.761 8.501 -1.510 1.00 91.69 72 GLU A O 1
ATOM 585 N N . LYS A 1 73 ? 4.101 8.803 0.262 1.00 89.25 73 LYS A N 1
ATOM 586 C CA . LYS A 1 73 ? 3.189 8.153 1.212 1.0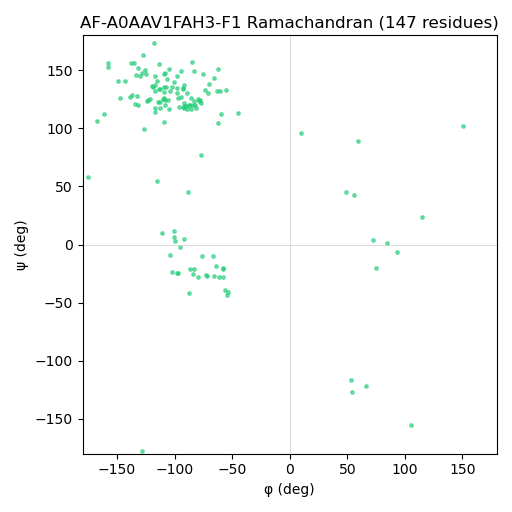0 89.25 73 LYS A CA 1
ATOM 587 C C . LYS A 1 73 ? 2.132 9.153 1.655 1.00 89.25 73 LYS A C 1
ATOM 589 O O . LYS A 1 73 ? 2.476 10.225 2.150 1.00 89.25 73 LYS A O 1
ATOM 594 N N . GLN A 1 74 ? 0.865 8.796 1.502 1.00 84.69 74 GLN A N 1
ATOM 595 C CA . GLN A 1 74 ? -0.247 9.644 1.908 1.00 84.69 74 GLN A CA 1
ATOM 596 C C . GLN A 1 74 ? -0.774 9.227 3.277 1.00 84.69 74 GLN A C 1
ATOM 598 O O . GLN A 1 74 ? -0.795 8.049 3.635 1.00 84.69 74 GLN A O 1
ATOM 603 N N . GLN A 1 75 ? -1.193 10.227 4.043 1.00 80.44 75 GLN A N 1
ATOM 604 C CA . GLN A 1 75 ? -2.027 10.039 5.220 1.00 80.44 75 GLN A CA 1
ATOM 605 C C . GLN A 1 75 ? -3.472 10.233 4.776 1.00 80.44 75 GLN A C 1
ATOM 607 O O . GLN A 1 75 ? -3.782 11.250 4.154 1.00 80.44 75 GLN A O 1
ATOM 612 N N . MET A 1 76 ? -4.340 9.269 5.070 1.00 77.25 76 MET A N 1
ATOM 613 C CA . MET A 1 76 ? -5.765 9.401 4.775 1.00 77.25 76 MET A CA 1
ATOM 614 C C . MET A 1 76 ? -6.542 9.598 6.064 1.00 77.25 76 MET A C 1
ATOM 616 O O . MET A 1 76 ? -6.450 8.786 6.983 1.00 77.25 76 MET A O 1
ATOM 620 N N . SER A 1 77 ? -7.314 10.680 6.120 1.00 80.19 77 SER A N 1
ATOM 621 C CA . SER A 1 77 ? -8.346 10.854 7.136 1.00 80.19 77 SER A CA 1
ATOM 622 C C . SER A 1 77 ? -9.609 10.141 6.673 1.00 80.19 77 SER A C 1
ATOM 624 O O . SER A 1 77 ? -10.154 10.471 5.621 1.00 80.19 77 SER A O 1
ATOM 626 N N . GLN A 1 78 ? -10.071 9.174 7.453 1.00 80.75 78 GLN A N 1
ATOM 627 C CA . GLN A 1 78 ? -11.243 8.364 7.146 1.00 80.75 78 GLN A CA 1
ATOM 628 C C . GLN A 1 78 ? -12.104 8.147 8.389 1.00 80.75 78 GLN A C 1
ATOM 630 O O . GLN A 1 78 ? -11.630 8.247 9.523 1.00 80.75 78 GLN A O 1
ATOM 635 N N . HIS A 1 79 ? -13.388 7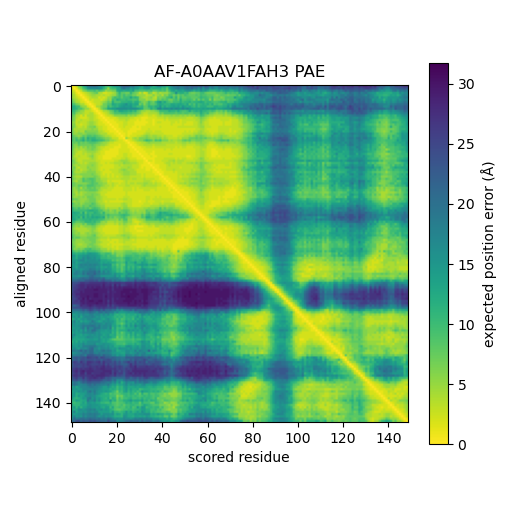.881 8.163 1.00 81.75 79 HIS A N 1
ATOM 636 C CA . HIS A 1 79 ? -14.316 7.494 9.218 1.00 81.75 79 HIS A CA 1
ATOM 637 C C . HIS A 1 79 ? -14.171 5.996 9.469 1.00 81.75 79 HIS A C 1
ATOM 639 O O . HIS A 1 79 ? -14.287 5.199 8.540 1.00 81.75 79 HIS A O 1
ATOM 645 N N . LEU A 1 80 ? -13.875 5.629 10.709 1.00 82.62 80 LEU A N 1
ATOM 646 C CA . LEU A 1 80 ? -13.661 4.259 11.142 1.00 82.62 80 LEU A CA 1
ATOM 647 C C . LEU A 1 80 ? -14.740 3.865 12.139 1.00 82.62 80 LEU A C 1
ATOM 649 O O . LEU A 1 80 ? -15.131 4.655 12.996 1.00 82.62 80 LEU A O 1
ATOM 653 N N . HIS A 1 81 ? -15.196 2.626 12.011 1.00 82.81 81 HIS A N 1
ATOM 654 C CA . HIS A 1 81 ? -16.137 1.996 12.922 1.00 82.81 81 HIS A CA 1
ATOM 655 C C . HIS A 1 81 ? -15.369 0.935 13.699 1.00 82.81 81 HIS A C 1
ATOM 657 O O . HIS A 1 81 ? -14.991 -0.095 13.140 1.00 82.81 81 HIS A O 1
ATOM 663 N N . ILE A 1 82 ? -15.072 1.225 14.959 1.00 83.31 82 ILE A N 1
ATOM 664 C CA . ILE A 1 82 ? -14.283 0.369 15.838 1.00 83.31 82 ILE A CA 1
ATOM 665 C C . ILE A 1 82 ? -15.239 -0.535 16.615 1.00 83.31 82 ILE A C 1
ATOM 667 O O . ILE A 1 82 ? -16.062 -0.045 17.384 1.00 83.31 82 ILE A O 1
ATOM 671 N N . VAL A 1 83 ? -15.117 -1.849 16.423 1.00 82.56 83 VAL A N 1
ATOM 672 C CA . VAL A 1 83 ? -15.991 -2.863 17.047 1.00 82.56 83 VAL A CA 1
ATOM 673 C C . VAL A 1 83 ? -15.307 -3.542 18.234 1.00 82.56 83 VAL A C 1
ATOM 675 O O . VAL A 1 83 ? -15.966 -4.036 19.144 1.00 82.56 83 VAL A O 1
ATOM 678 N N . GLY A 1 84 ? -13.975 -3.547 18.270 1.00 76.75 84 GLY A N 1
ATOM 679 C CA . GLY A 1 84 ? -13.234 -4.131 19.381 1.00 76.75 84 GLY A CA 1
ATOM 680 C C . GLY A 1 84 ? -11.826 -3.580 19.503 1.00 76.75 84 GLY A C 1
ATOM 681 O O . GLY A 1 84 ? -11.242 -3.105 18.531 1.00 76.75 84 GLY A O 1
ATOM 682 N N . VAL A 1 85 ? -11.274 -3.666 20.712 1.00 79.75 85 VAL A N 1
ATOM 683 C CA . VAL A 1 85 ? -9.887 -3.299 21.001 1.00 79.75 85 VAL A CA 1
ATOM 684 C C . VAL A 1 85 ? -9.233 -4.410 21.803 1.00 79.75 85 VAL A C 1
ATOM 686 O O . VAL A 1 85 ? -9.673 -4.744 22.904 1.00 79.75 85 VAL A O 1
ATOM 689 N N . LEU A 1 86 ? -8.173 -4.983 21.245 1.00 76.81 86 LEU A N 1
ATOM 690 C CA . LEU A 1 86 ? -7.336 -5.973 21.893 1.00 76.81 86 LEU A CA 1
ATOM 691 C C . LEU A 1 86 ? -6.190 -5.254 22.612 1.00 76.81 86 LEU A C 1
ATOM 693 O O . LEU A 1 86 ? -5.384 -4.542 22.004 1.00 76.81 86 LEU A O 1
ATOM 697 N N . LYS A 1 87 ? -6.126 -5.432 23.933 1.00 67.31 87 LYS A N 1
ATOM 698 C CA . LYS A 1 87 ? -4.985 -4.977 24.728 1.00 67.31 87 LYS A CA 1
ATOM 699 C C . LYS A 1 87 ? -3.841 -5.967 24.525 1.00 67.31 87 LYS A C 1
ATOM 701 O O . LYS A 1 87 ? -4.021 -7.143 24.827 1.00 67.31 87 LYS A O 1
ATOM 706 N N . GLU A 1 88 ? -2.680 -5.518 24.043 1.00 62.19 88 GLU A N 1
ATOM 707 C CA . GLU A 1 88 ? -1.476 -6.354 24.085 1.00 62.19 88 GLU A CA 1
ATOM 708 C C . GLU A 1 88 ? -1.139 -6.644 25.553 1.00 62.19 88 GLU A C 1
ATOM 710 O O . GLU A 1 88 ? -0.700 -5.784 26.314 1.00 62.19 88 GLU A O 1
ATOM 715 N N . GLY A 1 89 ? -1.446 -7.871 25.961 1.00 47.53 89 GLY A N 1
ATOM 716 C CA . GLY A 1 89 ? -1.329 -8.353 27.326 1.00 47.53 89 GLY A CA 1
ATOM 717 C C . GLY A 1 89 ? -1.650 -9.840 27.386 1.00 47.53 89 GLY A C 1
ATOM 718 O O . GLY A 1 89 ? -2.584 -10.237 28.070 1.00 47.53 89 GLY A O 1
ATOM 719 N N . GLY A 1 90 ? -0.906 -10.662 26.638 1.00 38.12 90 GLY A N 1
ATOM 720 C CA . GLY A 1 90 ? -0.984 -12.118 26.770 1.00 38.12 90 GLY A CA 1
ATOM 721 C C . GLY A 1 90 ? -0.671 -12.898 25.496 1.00 38.12 90 GLY A C 1
ATOM 722 O O . GLY A 1 90 ? -1.535 -13.068 24.651 1.00 38.12 90 GLY A O 1
ATOM 723 N N . ALA A 1 91 ? 0.551 -13.437 25.442 1.00 43.09 91 ALA A N 1
ATOM 724 C CA . ALA A 1 91 ? 0.964 -14.610 24.667 1.00 43.09 91 ALA A CA 1
ATOM 725 C C . ALA A 1 91 ? 0.782 -14.578 23.133 1.00 43.09 91 ALA A C 1
ATOM 727 O O . ALA A 1 91 ? -0.170 -15.127 22.603 1.00 43.09 91 ALA A O 1
ATOM 728 N N . THR A 1 92 ? 1.804 -14.090 22.421 1.00 37.19 92 THR A N 1
ATOM 729 C CA . THR A 1 92 ? 2.711 -14.952 21.629 1.00 37.19 92 THR A CA 1
ATOM 730 C C . THR A 1 92 ? 3.938 -14.144 21.205 1.00 37.19 92 THR A C 1
ATOM 732 O O . THR A 1 92 ? 3.868 -13.273 20.350 1.00 37.19 92 THR A O 1
ATOM 735 N N . SER A 1 93 ? 5.059 -14.441 21.862 1.00 47.94 93 SER A N 1
ATOM 736 C CA . SER A 1 93 ? 6.444 -14.338 21.386 1.00 47.94 93 SER A CA 1
ATOM 737 C C . SER A 1 93 ? 6.712 -13.624 20.047 1.00 47.94 93 SER A C 1
ATOM 739 O O . SER A 1 93 ? 6.784 -14.270 19.004 1.00 47.94 93 SER A O 1
ATOM 741 N N . SER A 1 94 ? 7.061 -12.341 20.114 1.00 41.47 94 SER A N 1
ATOM 742 C CA . SER A 1 94 ? 8.228 -11.807 19.400 1.00 41.47 94 SER A CA 1
ATOM 743 C C . SER A 1 94 ? 8.633 -10.469 20.011 1.00 41.47 94 SER A C 1
ATOM 745 O O . SER A 1 94 ? 7.912 -9.483 19.920 1.00 41.47 94 SER A O 1
ATOM 747 N N . SER A 1 95 ? 9.797 -10.465 20.650 1.00 46.81 95 SER A N 1
ATOM 748 C CA . SER A 1 95 ? 10.521 -9.299 21.152 1.00 46.81 95 SER A CA 1
ATOM 749 C C . SER A 1 95 ? 10.570 -8.149 20.132 1.00 46.81 95 SER A C 1
ATOM 751 O O . SER A 1 95 ? 11.246 -8.263 19.108 1.00 46.81 95 SER A O 1
ATOM 753 N N . GLY A 1 96 ? 9.902 -7.037 20.445 1.00 40.47 96 GLY A N 1
ATOM 754 C CA . GLY A 1 96 ? 9.983 -5.753 19.744 1.00 40.47 96 GLY A CA 1
ATOM 755 C C . GLY A 1 96 ? 9.539 -4.601 20.667 1.00 40.47 96 GLY A C 1
ATOM 756 O O . GLY A 1 96 ? 8.778 -4.844 21.601 1.00 40.47 96 GLY A O 1
ATOM 757 N N . PRO A 1 97 ? 10.017 -3.359 20.467 1.00 39.75 97 PRO A N 1
ATOM 758 C CA . PRO A 1 97 ? 10.009 -2.286 21.470 1.00 39.75 97 PRO A CA 1
ATOM 759 C C . PRO A 1 97 ? 8.714 -1.447 21.465 1.00 39.75 97 PRO A C 1
ATOM 761 O O . PRO A 1 97 ? 8.771 -0.219 21.489 1.00 39.75 97 PRO A O 1
ATOM 764 N N . HIS A 1 98 ? 7.545 -2.084 21.393 1.00 45.97 98 HIS A N 1
ATOM 765 C CA . HIS A 1 98 ? 6.251 -1.390 21.348 1.00 45.97 98 HIS A CA 1
ATOM 766 C C . HIS A 1 98 ? 5.397 -1.694 22.586 1.00 45.97 98 HIS A C 1
ATOM 768 O O . HIS A 1 98 ? 4.250 -2.109 22.489 1.00 45.97 98 HIS A O 1
ATOM 774 N N . GLU A 1 99 ? 5.948 -1.451 23.779 1.00 51.97 99 GLU A N 1
ATOM 775 C CA . GLU A 1 99 ? 5.118 -1.262 24.974 1.00 51.97 99 GLU A CA 1
ATOM 776 C C . GLU A 1 99 ? 4.189 -0.057 24.741 1.00 51.97 99 GLU A C 1
ATOM 778 O O . GLU A 1 99 ? 4.647 1.082 24.650 1.00 51.97 99 GLU A O 1
ATOM 783 N N . GLY A 1 100 ? 2.877 -0.292 24.628 1.00 63.78 100 GLY A N 1
ATOM 784 C CA . GLY A 1 100 ? 1.874 0.781 24.659 1.00 63.78 100 GLY A CA 1
ATOM 785 C C . GLY A 1 100 ? 1.065 1.023 23.380 1.00 63.78 100 GLY A C 1
ATOM 786 O O . GLY A 1 100 ? 0.532 2.124 23.219 1.00 63.78 100 GLY A O 1
ATOM 787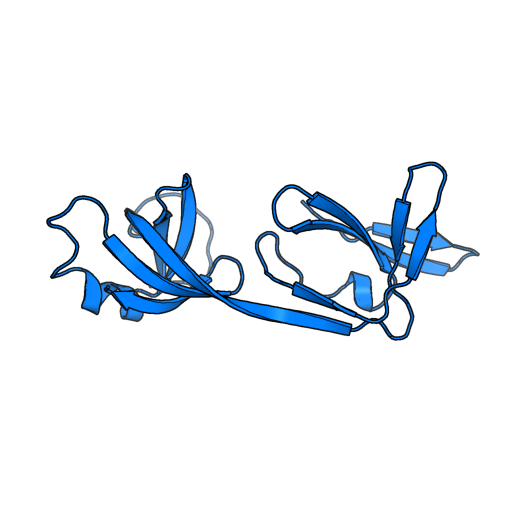 N N . SER A 1 101 ? 0.926 0.035 22.494 1.00 73.06 101 SER A N 1
ATOM 788 C CA . SER A 1 101 ? -0.081 0.049 21.420 1.00 73.06 101 SER A CA 1
ATOM 789 C C . SER A 1 101 ? -1.255 -0.893 21.702 1.00 73.06 101 SER A C 1
ATOM 791 O O . SER A 1 101 ? -1.116 -1.905 22.383 1.00 73.06 101 SER A O 1
ATOM 793 N N . TYR A 1 102 ? -2.424 -0.547 21.171 1.00 82.19 102 TYR A N 1
ATOM 794 C CA . TYR A 1 102 ? -3.600 -1.403 21.101 1.00 82.19 102 TYR A CA 1
ATOM 795 C C . TYR A 1 102 ? -3.858 -1.820 19.657 1.00 82.19 102 TYR A C 1
ATOM 797 O O . TYR A 1 102 ? -3.618 -1.042 18.730 1.00 82.19 102 TYR A O 1
ATOM 805 N N . GLU A 1 103 ? -4.377 -3.030 19.472 1.00 83.44 103 GLU A N 1
ATOM 806 C CA . GLU A 1 103 ? -4.883 -3.477 18.177 1.00 83.44 103 GLU A CA 1
ATOM 807 C C . GLU A 1 103 ? -6.397 -3.282 18.143 1.00 83.44 103 GLU A C 1
ATOM 809 O O . GLU A 1 103 ? -7.126 -3.722 19.028 1.00 83.44 103 GLU A O 1
ATOM 814 N N . VAL A 1 104 ? -6.871 -2.574 17.132 1.00 84.69 104 VAL A N 1
ATOM 815 C CA . VAL A 1 104 ? -8.259 -2.166 16.968 1.00 84.69 104 VAL A CA 1
ATOM 816 C C . VAL A 1 104 ? -8.856 -2.950 15.816 1.00 84.69 104 VAL A C 1
ATOM 818 O O . VAL A 1 104 ? -8.321 -2.916 14.709 1.00 84.69 104 VAL A O 1
ATOM 821 N N . LEU A 1 105 ? -9.971 -3.628 16.071 1.00 83.19 105 LEU A N 1
ATOM 822 C CA . LEU A 1 105 ? -10.752 -4.332 15.066 1.00 83.19 105 LEU A CA 1
ATOM 823 C C . LEU A 1 105 ? -11.836 -3.405 14.515 1.00 83.19 105 LEU A C 1
ATOM 825 O O . LEU A 1 105 ? -12.683 -2.898 15.260 1.00 83.19 105 LEU A O 1
ATOM 829 N N . LEU A 1 106 ? -11.807 -3.202 13.203 1.00 85.06 106 LEU A N 1
ATOM 830 C CA . LEU A 1 106 ? -12.817 -2.449 12.475 1.00 85.06 106 LEU A CA 1
ATOM 831 C C . LEU A 1 106 ? -14.015 -3.333 12.112 1.00 85.06 106 LEU A C 1
ATOM 833 O O . LEU A 1 106 ? -13.884 -4.546 11.961 1.00 85.06 106 LEU A O 1
ATOM 837 N N . GLU A 1 107 ? -15.171 -2.713 11.878 1.00 81.19 107 GLU A N 1
ATOM 838 C CA . GLU A 1 107 ? -16.377 -3.388 11.366 1.00 81.19 107 GLU A CA 1
ATOM 839 C C . GLU A 1 107 ? -16.133 -4.077 10.010 1.00 81.19 107 GLU A C 1
ATOM 841 O O . GLU A 1 107 ? -16.728 -5.110 9.715 1.00 81.19 107 GLU A O 1
ATOM 846 N N . SER A 1 108 ? -15.189 -3.562 9.213 1.00 79.19 108 SER A N 1
ATOM 847 C CA . SER A 1 108 ? -14.744 -4.181 7.958 1.00 79.19 108 SER A CA 1
ATOM 848 C C . SER A 1 108 ? -14.010 -5.518 8.144 1.00 79.19 108 SER A C 1
ATOM 850 O O . SER A 1 108 ? -13.739 -6.203 7.158 1.00 79.19 108 SER A O 1
ATOM 852 N N . GLY A 1 109 ? -13.663 -5.888 9.382 1.00 78.12 109 GLY A N 1
ATOM 853 C CA . GLY A 1 109 ? -12.841 -7.053 9.711 1.00 78.12 109 GLY A CA 1
ATOM 854 C C . GLY A 1 109 ? -11.331 -6.801 9.630 1.00 78.12 109 GLY A C 1
ATOM 855 O O . GLY A 1 109 ? -10.548 -7.719 9.868 1.00 78.12 109 GLY A O 1
ATOM 856 N N . GLU A 1 110 ? -10.899 -5.581 9.303 1.00 81.00 110 GLU A N 1
ATOM 857 C CA . GLU A 1 110 ? -9.483 -5.199 9.290 1.00 81.00 110 GLU A CA 1
ATOM 858 C C . GLU A 1 110 ? -8.987 -4.804 10.688 1.00 81.00 110 GLU A C 1
ATOM 860 O O . GLU A 1 110 ? -9.739 -4.242 11.486 1.00 81.00 110 GLU A O 1
ATOM 865 N N . THR A 1 111 ? -7.701 -5.051 10.969 1.00 83.50 111 THR A N 1
ATOM 866 C CA . THR A 1 111 ? -7.056 -4.612 12.212 1.00 83.50 111 THR A CA 1
ATOM 867 C C . THR A 1 111 ? -6.054 -3.482 11.984 1.00 83.50 111 THR A C 1
ATOM 869 O O . THR A 1 111 ? -5.248 -3.512 11.045 1.00 83.50 111 THR A O 1
ATOM 872 N N . LEU A 1 112 ? -6.102 -2.474 12.857 1.00 83.62 112 LEU A N 1
ATOM 873 C CA . LEU A 1 112 ? -5.191 -1.328 12.877 1.00 83.62 112 LEU A CA 1
ATOM 874 C C . LEU A 1 112 ? -4.546 -1.176 14.254 1.00 83.62 112 LEU A C 1
ATOM 876 O O . LEU A 1 112 ? -5.149 -1.494 15.271 1.00 83.62 112 LEU A O 1
ATOM 880 N N . GLN A 1 113 ? -3.333 -0.638 14.300 1.00 84.69 113 GLN A N 1
ATOM 881 C CA . GLN A 1 113 ? -2.650 -0.311 15.547 1.00 84.69 113 GLN A CA 1
ATOM 882 C C . GLN A 1 113 ? -2.918 1.144 15.939 1.00 84.69 113 GLN A C 1
ATOM 884 O O . GLN A 1 113 ? -2.782 2.058 15.121 1.00 84.69 113 GLN A O 1
ATOM 889 N N . ILE A 1 114 ? -3.257 1.373 17.204 1.00 83.75 114 ILE A N 1
ATOM 890 C CA . ILE A 1 114 ? -3.403 2.702 17.808 1.00 83.75 114 ILE A CA 1
ATOM 891 C C . ILE A 1 114 ? -2.512 2.803 19.043 1.00 83.75 114 ILE A C 1
ATOM 893 O O . ILE A 1 114 ? -2.296 1.818 19.742 1.00 83.75 114 ILE A O 1
ATOM 897 N N . SER A 1 115 ? -1.972 3.982 19.340 1.00 82.56 115 SER A N 1
ATOM 898 C CA . SER A 1 115 ? -1.241 4.175 20.593 1.00 82.56 115 SER A CA 1
ATOM 899 C C . SER A 1 115 ? -2.202 4.286 21.779 1.00 82.56 115 SER A C 1
ATOM 901 O O . SER A 1 115 ? -3.295 4.845 21.671 1.00 82.56 115 SER A O 1
ATOM 903 N N . LYS A 1 116 ? -1.771 3.799 22.944 1.00 75.38 116 LYS A N 1
ATOM 904 C CA . LYS A 1 116 ? -2.538 3.862 24.193 1.00 75.38 116 LYS A CA 1
ATOM 905 C C . LYS A 1 116 ? -2.963 5.291 24.548 1.00 75.38 116 LYS A C 1
ATOM 907 O O . LYS A 1 116 ? -4.131 5.519 24.830 1.00 75.38 116 LYS A O 1
ATOM 912 N N . ALA A 1 117 ? -2.055 6.256 24.400 1.00 74.19 117 ALA A N 1
ATOM 913 C CA . ALA A 1 117 ? -2.325 7.672 24.657 1.00 74.19 117 ALA A CA 1
ATOM 914 C C . ALA A 1 117 ? -3.417 8.280 23.754 1.00 74.19 117 ALA A C 1
ATOM 916 O O . ALA A 1 117 ? -4.072 9.237 24.156 1.00 74.19 117 ALA A O 1
ATOM 917 N N . LEU A 1 118 ? -3.611 7.752 22.538 1.00 74.44 118 LEU A N 1
ATOM 918 C CA . LEU A 1 118 ? -4.686 8.191 21.642 1.00 74.44 118 LEU A CA 1
ATOM 919 C C . LEU A 1 118 ? -6.018 7.488 21.936 1.00 74.44 118 LEU A C 1
ATOM 921 O O . LEU A 1 118 ? -7.063 8.037 21.609 1.00 74.44 118 LEU A O 1
ATOM 925 N N . TRP A 1 119 ? -5.986 6.291 22.527 1.00 75.19 119 TRP A N 1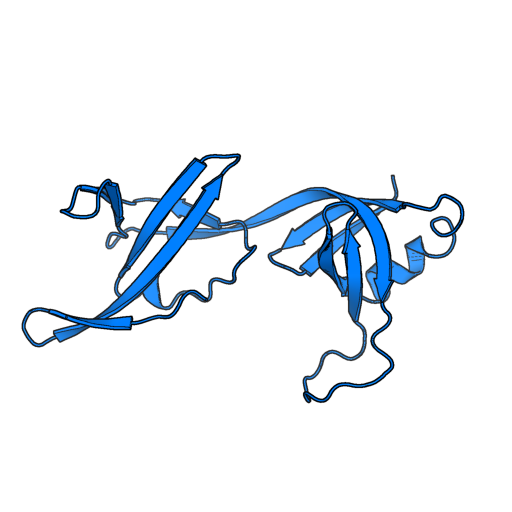
ATOM 926 C CA . TRP A 1 119 ? -7.180 5.494 22.819 1.00 75.19 119 TRP A CA 1
ATOM 927 C C . TRP A 1 119 ? -7.819 5.826 24.172 1.00 75.19 119 TRP A C 1
ATOM 929 O O . TRP A 1 119 ? -9.040 5.905 24.264 1.00 75.19 119 TRP A O 1
ATOM 939 N N . GLU A 1 120 ? -7.012 6.023 25.218 1.00 71.00 120 GLU A N 1
ATOM 940 C CA . GLU A 1 120 ? -7.493 6.251 26.591 1.00 71.00 120 GLU A CA 1
ATOM 941 C C . GLU A 1 120 ? -8.503 7.404 26.732 1.00 71.00 120 GLU A C 1
ATOM 943 O O . GLU A 1 120 ? -9.502 7.209 27.416 1.00 71.00 120 GLU A O 1
ATOM 948 N N . PRO A 1 121 ? -8.352 8.562 26.058 1.00 65.75 121 PRO A N 1
ATOM 949 C CA . PRO A 1 121 ? -9.344 9.636 26.150 1.00 65.75 121 PRO A CA 1
ATOM 950 C C . PRO A 1 121 ? -10.720 9.261 25.584 1.00 65.75 121 PRO A C 1
ATOM 952 O O . PRO A 1 121 ? -11.703 9.940 25.850 1.00 65.75 121 PRO A O 1
ATOM 955 N N . SER A 1 122 ? -10.792 8.220 24.754 1.00 64.19 122 SER A N 1
ATOM 956 C CA . SER A 1 122 ? -11.998 7.814 24.030 1.00 64.19 122 SER A CA 1
ATOM 957 C C . SER A 1 122 ? -12.672 6.586 24.636 1.00 64.19 122 SER A C 1
ATOM 959 O O . SER A 1 122 ? -13.773 6.247 24.217 1.00 64.19 122 SER A O 1
ATOM 961 N N . SER A 1 123 ? -12.047 5.908 25.607 1.00 61.12 123 SER A N 1
ATOM 962 C CA . SER A 1 123 ? -12.604 4.686 26.199 1.00 61.12 123 SER A CA 1
ATOM 963 C C . SER A 1 123 ? -13.804 4.932 27.110 1.00 61.12 123 SER A C 1
ATOM 965 O O . SER A 1 123 ? -14.633 4.036 27.248 1.00 61.12 123 SER A O 1
ATOM 967 N N . ASP A 1 124 ? -13.916 6.115 27.712 1.00 57.59 124 ASP A N 1
ATOM 968 C CA . ASP A 1 124 ? -14.906 6.356 28.770 1.00 57.59 124 ASP A CA 1
ATOM 969 C C . ASP A 1 124 ? -16.324 6.612 28.226 1.00 57.59 124 ASP A C 1
ATOM 971 O O . ASP A 1 124 ? -17.301 6.244 28.875 1.00 57.59 124 ASP A O 1
ATOM 975 N N . GLU A 1 125 ? -16.456 7.148 27.008 1.00 55.91 125 GLU A N 1
ATOM 976 C CA . GLU A 1 125 ? -17.757 7.395 26.356 1.00 55.91 125 GLU A CA 1
ATOM 977 C C . GLU A 1 125 ? -18.148 6.285 25.356 1.00 55.91 125 GLU A C 1
ATOM 979 O O . GLU A 1 125 ? -19.327 6.045 25.105 1.00 55.91 125 GLU A O 1
ATOM 984 N N . ALA A 1 126 ? -17.170 5.551 24.815 1.00 56.22 126 ALA A N 1
ATOM 985 C CA . ALA A 1 126 ? -17.346 4.677 23.651 1.00 56.22 126 ALA A CA 1
ATOM 986 C C . ALA A 1 126 ? -17.901 3.269 23.922 1.00 56.22 126 ALA A C 1
ATOM 988 O O . ALA A 1 126 ? -18.384 2.604 23.005 1.00 56.22 126 ALA A O 1
ATOM 989 N N . ILE A 1 127 ? -17.785 2.767 25.154 1.00 54.84 127 ILE A N 1
ATOM 990 C CA . ILE A 1 127 ? -18.044 1.347 25.464 1.00 54.84 127 ILE 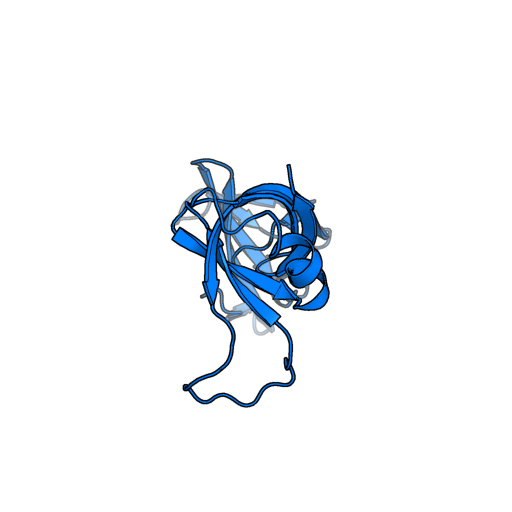A CA 1
ATOM 991 C C . ILE A 1 127 ? -19.554 1.024 25.514 1.00 54.84 127 ILE A C 1
ATOM 993 O O . ILE A 1 127 ? -19.929 -0.147 25.528 1.00 54.84 127 ILE A O 1
ATOM 997 N N . GLN A 1 128 ? -20.441 2.027 25.489 1.00 53.16 128 GLN A N 1
ATOM 998 C CA . GLN A 1 128 ? -21.878 1.806 25.695 1.00 53.16 128 GLN A CA 1
ATOM 999 C C . GLN A 1 128 ? -22.687 1.453 24.433 1.00 53.16 128 GLN A C 1
ATOM 1001 O O . GLN A 1 128 ? -23.742 0.838 24.573 1.00 53.16 128 GLN A O 1
ATOM 1006 N N . GLU A 1 129 ? -22.216 1.757 23.216 1.00 54.50 129 GLU A N 1
ATOM 1007 C CA . GLU A 1 129 ? -23.037 1.619 21.989 1.00 54.50 129 GLU A CA 1
ATOM 1008 C C . GLU A 1 129 ? -22.605 0.503 21.017 1.00 54.50 129 GLU A C 1
ATOM 1010 O O . GLU A 1 129 ? -23.127 0.391 19.909 1.00 54.50 129 GLU A O 1
ATOM 1015 N N . GLY A 1 130 ? -21.684 -0.378 21.414 1.00 60.22 130 GLY A N 1
ATOM 1016 C CA . GLY A 1 130 ? -21.324 -1.575 20.636 1.00 60.22 130 GLY A CA 1
ATOM 1017 C C . GLY A 1 130 ? -20.461 -1.331 19.386 1.00 60.22 130 GLY A C 1
ATOM 1018 O O . GLY A 1 130 ? -19.776 -2.255 18.953 1.00 60.22 130 GLY A O 1
ATOM 1019 N N . ALA A 1 131 ? -20.420 -0.110 18.843 1.00 69.38 131 ALA A N 1
ATOM 1020 C CA . ALA A 1 131 ? -19.454 0.311 17.829 1.00 69.38 131 ALA A CA 1
ATOM 1021 C C . ALA A 1 131 ? -19.105 1.799 17.982 1.00 69.38 131 ALA A C 1
ATOM 1023 O O . ALA A 1 131 ? -19.983 2.660 17.963 1.00 69.38 131 ALA A O 1
ATOM 1024 N N . LEU A 1 132 ? -17.812 2.111 18.084 1.00 78.25 132 LEU A N 1
ATOM 1025 C CA . LEU A 1 132 ? -17.322 3.481 18.202 1.00 78.25 132 LEU A CA 1
ATOM 1026 C C . LEU A 1 132 ? -17.045 4.069 16.815 1.00 78.25 132 LEU A C 1
ATOM 1028 O O . LEU A 1 132 ? -16.178 3.583 16.083 1.00 78.25 132 LEU A O 1
ATOM 1032 N N . LYS A 1 133 ? -17.746 5.151 16.470 1.00 80.50 133 LYS A N 1
ATOM 1033 C CA . LYS A 1 133 ? -17.487 5.921 15.249 1.00 80.50 133 LYS A CA 1
ATOM 1034 C C . LYS A 1 133 ? -16.413 6.962 15.530 1.00 80.50 133 LYS A C 1
ATOM 1036 O O . LYS A 1 133 ? -16.587 7.839 16.370 1.00 80.50 133 LYS A O 1
ATOM 1041 N N . VAL A 1 134 ? -15.303 6.886 14.807 1.00 82.69 134 VAL A N 1
ATOM 1042 C CA . VAL A 1 134 ? -14.211 7.854 14.927 1.00 82.69 134 VAL A CA 1
ATOM 1043 C C . VAL A 1 134 ? -13.830 8.408 13.570 1.00 82.69 134 VAL A C 1
ATOM 1045 O O . VAL A 1 134 ? -13.848 7.715 12.555 1.00 82.69 134 VAL A O 1
ATOM 1048 N N . LYS A 1 135 ? -13.411 9.664 13.548 1.00 82.31 135 LYS A N 1
ATOM 1049 C CA . LYS A 1 135 ? -12.642 10.220 12.442 1.00 82.31 135 LYS A CA 1
ATOM 1050 C C . LYS A 1 135 ? -11.167 10.045 12.774 1.00 82.31 135 LYS A C 1
ATOM 1052 O O . LYS A 1 135 ? -10.685 10.592 13.764 1.00 82.31 135 LYS A O 1
ATOM 1057 N N . ALA A 1 136 ? -10.454 9.272 11.965 1.00 83.31 136 ALA A N 1
ATOM 1058 C CA . ALA A 1 136 ? -9.060 8.946 12.222 1.00 83.31 136 ALA A CA 1
ATOM 1059 C C . ALA A 1 136 ? -8.181 9.198 10.999 1.00 83.31 136 ALA A C 1
ATOM 1061 O O . ALA A 1 136 ? -8.594 8.977 9.863 1.00 83.31 136 ALA A O 1
ATOM 1062 N N . THR A 1 137 ? -6.948 9.637 11.236 1.00 83.06 137 THR A N 1
ATOM 1063 C CA . THR A 1 137 ? -5.910 9.724 10.209 1.00 83.06 137 THR A CA 1
ATOM 1064 C C . THR A 1 137 ? -5.050 8.473 10.283 1.00 83.06 137 THR A C 1
ATOM 1066 O O . THR A 1 137 ? -4.409 8.208 11.302 1.00 83.06 137 THR A O 1
ATOM 1069 N N . VAL A 1 138 ? -5.049 7.706 9.196 1.00 82.94 138 VAL A N 1
ATOM 1070 C CA . VAL A 1 138 ? -4.355 6.424 9.083 1.00 82.94 138 VAL A CA 1
ATOM 1071 C C . VAL A 1 138 ? -3.127 6.574 8.191 1.00 82.94 138 VAL A C 1
ATOM 1073 O O . VAL A 1 138 ? -3.167 7.193 7.122 1.00 82.94 138 VAL A O 1
ATOM 1076 N N . LYS A 1 139 ? -2.015 5.990 8.640 1.00 78.62 139 LYS A N 1
ATOM 1077 C CA . LYS A 1 139 ? -0.762 5.864 7.894 1.00 78.62 139 LYS A CA 1
ATOM 1078 C C . LYS A 1 139 ? -0.347 4.394 7.873 1.00 78.62 139 LYS A C 1
ATOM 1080 O O . LYS A 1 139 ? 0.230 3.887 8.834 1.00 78.62 139 LYS A O 1
ATOM 1085 N N . GLY A 1 140 ? -0.640 3.707 6.770 1.00 79.19 140 GLY A N 1
ATOM 1086 C CA . GLY A 1 140 ? -0.441 2.259 6.684 1.00 79.19 140 GLY A CA 1
ATOM 1087 C C . GLY A 1 140 ? -1.384 1.530 7.634 1.00 79.19 140 GLY A C 1
ATOM 1088 O O . GLY A 1 140 ? -2.590 1.710 7.547 1.00 79.19 140 GLY 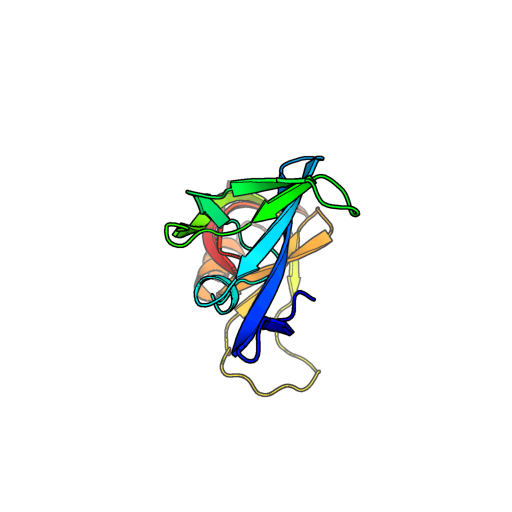A O 1
ATOM 1089 N N . LYS A 1 141 ? -0.834 0.743 8.562 1.00 78.19 141 LYS A N 1
ATOM 1090 C CA . LYS A 1 141 ? -1.617 0.044 9.594 1.00 78.19 141 LYS A CA 1
ATOM 1091 C C . LYS A 1 141 ? -1.767 0.820 10.904 1.00 78.19 141 LYS A C 1
ATOM 1093 O O . LYS A 1 141 ? -2.328 0.286 11.851 1.00 78.19 141 LYS A O 1
ATOM 1098 N N . ASN A 1 142 ? -1.279 2.059 10.964 1.00 80.75 142 ASN A N 1
ATOM 1099 C CA . ASN A 1 142 ? -1.207 2.818 12.208 1.00 80.75 142 ASN A CA 1
ATOM 1100 C C . ASN A 1 142 ? -2.158 4.013 12.187 1.00 80.75 142 ASN A C 1
ATOM 1102 O O . ASN A 1 142 ? -2.171 4.792 11.228 1.00 80.75 142 ASN A O 1
ATOM 1106 N N . ILE A 1 143 ? -2.899 4.196 13.275 1.00 80.94 143 ILE A N 1
ATOM 1107 C CA . ILE A 1 143 ? -3.719 5.377 13.535 1.00 80.94 143 ILE A CA 1
ATOM 1108 C C . ILE A 1 143 ? -2.830 6.443 14.183 1.00 80.94 143 ILE A C 1
ATOM 1110 O O . ILE A 1 143 ? -2.295 6.239 15.271 1.00 80.94 143 ILE A O 1
ATOM 1114 N N . THR A 1 144 ? -2.648 7.581 13.509 1.00 82.12 144 THR A N 1
ATOM 1115 C CA . THR A 1 144 ? -1.791 8.678 13.998 1.00 82.12 144 THR A CA 1
ATOM 1116 C C . THR A 1 144 ? -2.572 9.779 14.703 1.00 82.12 144 THR A C 1
ATOM 1118 O O . THR A 1 144 ? -2.011 10.530 15.495 1.00 82.12 144 THR A O 1
ATOM 1121 N N . THR A 1 145 ? -3.855 9.924 14.387 1.00 81.88 145 THR A N 1
ATOM 1122 C CA . THR A 1 145 ? -4.745 10.922 14.992 1.00 81.88 145 THR A CA 1
ATOM 1123 C C . THR A 1 145 ? -6.150 10.353 15.004 1.00 81.88 145 THR A C 1
ATOM 1125 O O . THR A 1 145 ? -6.541 9.712 14.031 1.00 81.88 145 THR A O 1
ATOM 1128 N N . MET A 1 146 ? -6.900 10.582 16.077 1.00 82.94 146 MET A N 1
ATOM 1129 C CA . MET A 1 146 ? -8.263 10.088 16.235 1.00 82.94 146 MET A CA 1
ATOM 1130 C C . MET A 1 146 ? -9.111 11.129 16.965 1.00 82.94 146 MET A C 1
ATOM 1132 O O . MET A 1 146 ? -8.633 11.771 17.897 1.00 82.94 146 MET A O 1
ATOM 1136 N N . SER A 1 147 ? -10.356 11.285 16.532 1.00 79.44 147 SER A N 1
ATOM 1137 C CA . SER A 1 147 ? -11.387 12.083 17.195 1.00 79.44 147 SER A CA 1
ATOM 1138 C C . SER A 1 147 ? -12.710 11.323 17.139 1.00 79.44 147 SER A C 1
ATOM 1140 O O . SER A 1 147 ? -13.115 10.906 16.050 1.00 79.44 147 SER A O 1
ATOM 1142 N N . VAL A 1 148 ? -13.358 11.134 18.288 1.00 80.00 148 VAL A N 1
ATOM 1143 C CA . VAL A 1 148 ? -14.693 10.522 18.382 1.00 80.00 148 VAL A CA 1
ATOM 1144 C C . VAL A 1 148 ? -15.724 11.440 17.718 1.00 80.00 148 VAL A C 1
ATOM 1146 O O . VAL A 1 148 ? -15.561 12.664 17.752 1.00 80.00 148 VAL A O 1
ATOM 1149 N N . LEU A 1 149 ? -16.708 10.844 17.042 1.00 70.38 149 LEU A N 1
ATOM 1150 C CA . LEU A 1 149 ? -17.812 11.544 16.381 1.00 70.38 149 LEU A CA 1
ATOM 1151 C C . LEU A 1 149 ? -19.094 11.511 17.205 1.00 70.38 149 LEU A C 1
ATOM 1153 O O . LEU A 1 149 ? -19.358 10.449 17.805 1.00 70.38 149 LEU A O 1
#

Foldseek 3Di:
DWDWDFDQDPNDTKTKTWDWDDDDPDIAIEIEIHPRNPPPDDPQWDKDKPPWDWDQDPVGIHIYDDPPIDIGTDWDWDKWKFQDKADPDDDDDDDDDDDFWIWTQTPVRDIAIEGNVQCVVPVPPAPPPRIWIWGFTDGRRYTPHIDTD

Sequence (149 aa):
MSAVIKMVLRKEAMPLRKLLLQQDQSNLKVSLWRESAVEPLIVGETVRLTHMKLQKNEYGLQVNSTHYTKIEKQQMSQHLHIVGVLKEGGATSSSGPHEGSYEVLLESGETLQISKALWEPSSDEAIQEGALKVKATVKGKNITTMSVL

Nearest PDB structures (foldseek):
  5z7d-assembly1_A  TM=3.256E-01  e=2.646E-02  Mus musculus
  8idx-assembly2_B  TM=3.872E-01  e=1.028E-01  Mus musculus
  2oq0-assembly3_C  TM=3.354E-01  e=2.772E-01  Homo sapiens
  8i6k-assembly1_A  TM=3.193E-01  e=3.995E-01  Homo sapiens
  5yzp-assembly1_A  TM=3.831E-01  e=1.077E+00  Mus musculus domesticus

InterPro domains:
  IPR012340 Nucleic acid-binding, OB-fold [G3DSA:2.40.50.140] (3-83)

Radius of gyration: 19.48 Å; Cα contacts (8 Å, |Δi|>4): 272; chains: 1; bounding box: 48×27×52 Å

Organism: Xyrichtys novacula (NCBI:txid13765)

Mean predicted aligned error: 11.44 Å

Solvent-accessible surface area (backbone atoms only — not comparable to full-atom values): 8984 Å² total; per-residue (Å²): 138,76,62,71,41,78,42,77,54,97,94,42,78,37,42,34,19,58,46,77,50,73,56,96,94,46,76,44,46,33,40,24,46,49,76,64,24,70,56,94,79,60,89,69,47,48,68,49,78,41,63,62,42,83,43,79,54,100,91,42,76,35,35,30,55,44,99,71,45,44,80,43,81,44,74,47,77,45,81,42,46,39,57,46,74,48,72,82,78,79,91,79,94,72,98,70,98,65,91,58,48,29,42,33,33,32,75,88,72,51,71,34,39,34,43,43,86,71,46,61,84,52,54,84,77,40,75,81,71,72,52,35,50,27,44,30,32,34,49,43,56,34,48,80,45,73,43,82,110